Protein AF-A0A4V5N804-F1 (afdb_monomer_lite)

Foldseek 3Di:
DPPPPPPPPVPPPPDPPDDQWDDDPWKIWGWDQDDDPPDPVLVLQLVLQQDCVLCVVPPLHHDPDSVSSVVVVPQQHDDPDDPVDKDHIKIFMWTFDDPPPPDDDDDDDDDDPPPRDTHGWWMKMKIFDDPPRDPDDPVPDDDPVCVVPDTDIDIDMTTDPVND

Structure (mmCIF, N/CA/C/O backbone):
data_AF-A0A4V5N804-F1
#
_entry.id   AF-A0A4V5N804-F1
#
loop_
_atom_site.group_PDB
_atom_site.id
_atom_site.type_symbol
_atom_site.label_atom_id
_atom_site.label_alt_id
_atom_site.label_comp_id
_atom_site.label_asym_id
_atom_site.label_entity_id
_atom_site.label_seq_id
_atom_site.pdbx_PDB_ins_code
_atom_site.Cartn_x
_atom_site.Cartn_y
_atom_site.Cartn_z
_atom_site.occupancy
_atom_site.B_iso_or_equiv
_atom_site.auth_seq_id
_atom_site.auth_comp_id
_atom_site.auth_asym_id
_atom_site.auth_atom_id
_atom_site.pdbx_PDB_model_num
ATOM 1 N N . ASP A 1 1 ? -40.287 16.020 -29.537 1.00 48.34 1 ASP A N 1
ATOM 2 C CA . ASP A 1 1 ? -39.110 16.086 -28.648 1.00 48.34 1 ASP A CA 1
ATOM 3 C C . ASP A 1 1 ? -39.261 15.276 -27.368 1.00 48.34 1 ASP A C 1
ATOM 5 O O . ASP A 1 1 ? -39.448 15.843 -26.300 1.00 48.34 1 ASP A O 1
ATOM 9 N N . SER A 1 2 ? -39.181 13.942 -27.432 1.00 48.06 2 SER A N 1
ATOM 10 C CA . SER A 1 2 ? -39.140 13.125 -26.197 1.00 48.06 2 SER A CA 1
ATOM 11 C C . SER A 1 2 ? -38.326 11.829 -26.305 1.00 48.06 2 SER A C 1
ATOM 13 O O . SER A 1 2 ? -38.354 11.024 -25.387 1.00 48.06 2 SER A O 1
ATOM 15 N N . ALA A 1 3 ? -37.571 11.621 -27.391 1.00 45.81 3 ALA A N 1
ATOM 16 C CA . ALA A 1 3 ? -36.792 10.391 -27.592 1.00 45.81 3 ALA A CA 1
ATOM 17 C C . ALA A 1 3 ? -35.273 10.559 -27.386 1.00 45.81 3 ALA A C 1
ATOM 19 O O . ALA A 1 3 ? -34.543 9.576 -27.437 1.00 45.81 3 ALA A O 1
ATOM 20 N N . ASN A 1 4 ? -34.789 11.780 -27.124 1.00 46.31 4 ASN A N 1
ATOM 21 C CA . ASN A 1 4 ? -33.351 12.060 -26.997 1.00 46.31 4 ASN A CA 1
ATOM 22 C C . ASN A 1 4 ? -32.849 12.164 -25.551 1.00 46.31 4 ASN A C 1
ATOM 24 O O . ASN A 1 4 ? -31.669 12.423 -25.349 1.00 46.31 4 ASN A O 1
ATOM 28 N N . HIS A 1 5 ? -33.708 11.954 -24.550 1.00 43.78 5 HIS A N 1
ATOM 29 C CA . HIS A 1 5 ? -33.317 12.115 -23.146 1.00 43.78 5 HIS A CA 1
ATOM 30 C C . HIS A 1 5 ? -32.970 10.807 -22.422 1.00 43.78 5 HIS A C 1
ATOM 32 O O . HIS A 1 5 ? -32.503 10.862 -21.292 1.00 43.78 5 HIS A O 1
ATOM 38 N N . LEU A 1 6 ? -33.163 9.645 -23.063 1.00 40.34 6 LEU A N 1
ATOM 39 C CA . LEU A 1 6 ? -32.905 8.335 -22.447 1.00 40.34 6 LEU A CA 1
ATOM 40 C C . LEU A 1 6 ? -31.545 7.720 -22.807 1.00 40.34 6 LEU A C 1
ATOM 42 O O . LEU A 1 6 ? -31.218 6.652 -22.309 1.00 40.34 6 LEU A O 1
ATOM 46 N N . LYS A 1 7 ? -30.754 8.358 -23.679 1.00 38.25 7 LYS A N 1
ATOM 47 C CA . LYS A 1 7 ? -29.502 7.772 -24.194 1.00 38.25 7 LYS A CA 1
ATOM 48 C C . LYS A 1 7 ? -28.230 8.306 -23.531 1.00 38.25 7 LYS A C 1
ATOM 50 O O . LYS A 1 7 ? -27.138 7.955 -23.967 1.00 38.25 7 LYS A O 1
ATOM 55 N N . SER A 1 8 ? -28.374 9.144 -22.505 1.00 43.97 8 SER A N 1
ATOM 56 C CA . SER A 1 8 ? -27.246 9.844 -21.876 1.00 43.97 8 SER A CA 1
ATOM 57 C C . SER A 1 8 ? -26.872 9.320 -20.489 1.00 43.97 8 SER A C 1
ATOM 59 O O . SER A 1 8 ? -25.778 9.630 -20.034 1.00 43.97 8 SER A O 1
ATOM 61 N N . ASP A 1 9 ? -27.708 8.488 -19.856 1.00 36.81 9 ASP A N 1
ATOM 62 C CA . ASP A 1 9 ? -27.433 7.969 -18.503 1.00 36.81 9 ASP A CA 1
ATOM 63 C C . ASP A 1 9 ? -26.888 6.528 -18.483 1.00 36.81 9 ASP A C 1
ATOM 65 O O . ASP A 1 9 ? -26.350 6.089 -17.472 1.00 36.81 9 ASP A O 1
ATOM 69 N N . GLU A 1 10 ? -26.932 5.798 -19.604 1.00 38.53 10 GLU A N 1
ATOM 70 C CA . GLU A 1 10 ? -26.372 4.434 -19.700 1.00 38.53 10 GLU A CA 1
ATOM 71 C C . GLU A 1 10 ? -24.933 4.390 -20.254 1.00 38.53 10 GLU A C 1
ATOM 73 O O . GLU A 1 10 ? -24.342 3.318 -20.374 1.00 38.53 10 GLU A O 1
ATOM 78 N N . ALA A 1 11 ? -24.337 5.540 -20.588 1.00 40.53 11 ALA A N 1
ATOM 79 C CA . ALA A 1 11 ? -23.051 5.602 -21.291 1.00 40.53 11 ALA A CA 1
ATOM 80 C C . ALA A 1 11 ? -21.824 5.916 -20.412 1.00 40.53 11 ALA A C 1
ATOM 82 O O . ALA A 1 11 ? -20.738 6.084 -20.959 1.00 40.53 11 ALA A O 1
ATOM 83 N N . GLN A 1 12 ? -21.947 5.949 -19.079 1.00 40.69 12 GLN A N 1
ATOM 84 C CA . GLN A 1 12 ? -20.799 6.220 -18.197 1.00 40.6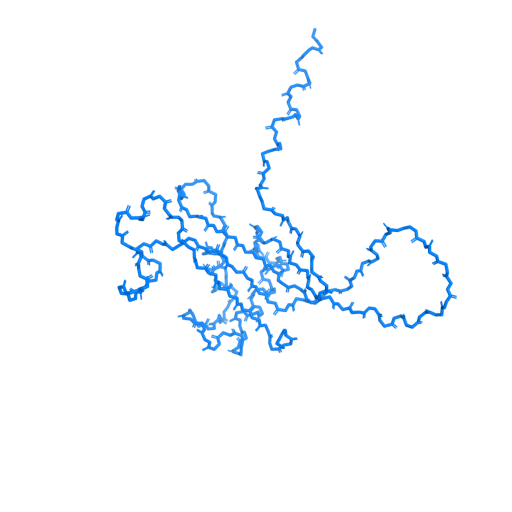9 12 GLN A CA 1
ATOM 85 C C . GLN A 1 12 ? -20.641 5.225 -17.035 1.00 40.69 12 GLN A C 1
ATOM 87 O O . GLN A 1 12 ? -20.006 5.536 -16.034 1.00 40.69 12 GLN A O 1
ATOM 92 N N . GLN A 1 13 ? -21.140 3.996 -17.184 1.00 42.66 13 GLN A N 1
ATOM 93 C CA . GLN A 1 13 ? -20.700 2.865 -16.360 1.00 42.66 13 GLN A CA 1
ATOM 94 C C . GLN A 1 13 ? -19.610 2.095 -17.121 1.00 42.66 13 GLN A C 1
ATOM 96 O O . GLN A 1 13 ? -19.764 0.924 -17.463 1.00 42.66 13 GLN A O 1
ATOM 101 N N . ARG A 1 14 ? -18.498 2.765 -17.451 1.00 41.81 14 ARG A N 1
ATOM 102 C CA . ARG A 1 14 ? -17.287 2.061 -17.886 1.00 41.81 14 ARG A CA 1
ATOM 103 C C . ARG A 1 14 ? -16.715 1.428 -16.622 1.00 41.81 14 ARG A C 1
ATOM 105 O O . ARG A 1 14 ? -16.042 2.087 -15.844 1.00 41.81 14 ARG A O 1
ATOM 112 N N . SER A 1 15 ? -17.138 0.196 -16.367 1.00 46.22 15 SER A N 1
ATOM 113 C CA . SER A 1 15 ? -16.725 -0.637 -15.245 1.00 46.22 15 SER A CA 1
ATOM 114 C C . SER A 1 15 ? -15.203 -0.631 -15.119 1.00 46.22 15 SER A C 1
ATOM 116 O O . SER A 1 15 ? -14.525 -1.208 -15.973 1.00 46.22 15 SER A O 1
ATOM 118 N N . ASP A 1 16 ? -14.673 -0.010 -14.065 1.00 56.78 16 ASP A N 1
ATOM 119 C CA . ASP A 1 16 ? -13.336 -0.356 -13.599 1.00 56.78 16 ASP A CA 1
ATOM 120 C C . ASP A 1 16 ? -13.358 -1.862 -13.277 1.00 56.78 16 ASP A C 1
ATOM 122 O O . ASP A 1 16 ? -14.217 -2.309 -12.514 1.00 56.78 16 ASP A O 1
ATOM 126 N N . PRO A 1 17 ? -12.487 -2.683 -13.887 1.00 67.00 17 PRO A N 1
ATOM 127 C CA . PRO A 1 17 ? -12.576 -4.144 -13.825 1.00 67.00 17 PRO A CA 1
ATOM 128 C C . PRO A 1 17 ? -12.156 -4.741 -12.470 1.00 67.00 17 PRO A C 1
ATOM 130 O O . PRO A 1 17 ? -12.013 -5.956 -12.365 1.00 67.00 17 PRO A O 1
ATOM 133 N N . MET A 1 18 ? -11.923 -3.914 -11.446 1.00 80.75 18 MET A N 1
ATOM 134 C CA . MET A 1 18 ? -11.374 -4.334 -10.158 1.00 80.75 18 MET A CA 1
ATOM 135 C C . MET A 1 18 ? -12.378 -4.128 -9.030 1.00 80.75 18 MET A C 1
ATOM 137 O O . MET A 1 18 ? -12.952 -3.048 -8.884 1.00 80.75 18 MET A O 1
ATOM 141 N N . ASP A 1 19 ? -12.541 -5.159 -8.202 1.00 88.38 19 ASP A N 1
ATOM 142 C CA . ASP A 1 19 ? -13.445 -5.112 -7.059 1.00 88.38 19 ASP A CA 1
ATOM 143 C C . ASP A 1 19 ? -13.007 -4.021 -6.066 1.00 88.38 19 ASP A C 1
ATOM 145 O O . ASP A 1 19 ? -11.912 -4.091 -5.507 1.00 88.38 19 ASP A O 1
ATOM 149 N N . PRO A 1 20 ? -13.849 -3.015 -5.775 1.00 91.19 20 PRO A N 1
ATOM 150 C CA . PRO A 1 20 ? -13.456 -1.914 -4.898 1.00 91.19 20 PRO A CA 1
ATOM 151 C C . PRO A 1 20 ? -13.208 -2.373 -3.457 1.00 91.19 20 PRO A C 1
ATOM 153 O O . PRO A 1 20 ? -12.469 -1.726 -2.710 1.00 91.19 20 PRO A O 1
ATOM 156 N N . ILE A 1 21 ? -13.840 -3.475 -3.045 1.00 93.25 21 ILE A N 1
ATOM 157 C CA . ILE A 1 21 ? -13.691 -4.059 -1.717 1.00 93.25 21 ILE A CA 1
ATOM 158 C C . ILE A 1 21 ? -13.662 -5.580 -1.835 1.00 93.25 21 ILE A C 1
ATOM 160 O O . ILE A 1 21 ? -14.604 -6.183 -2.344 1.00 93.25 21 ILE A O 1
ATOM 164 N N . ILE A 1 22 ? -12.626 -6.202 -1.274 1.00 93.88 22 ILE A N 1
ATOM 165 C CA . ILE A 1 22 ? -12.514 -7.657 -1.154 1.00 93.88 22 ILE A CA 1
ATOM 166 C C . ILE A 1 22 ? -12.535 -8.017 0.328 1.00 93.88 22 ILE A C 1
ATOM 168 O O . ILE A 1 22 ? -11.704 -7.552 1.112 1.00 93.88 22 ILE A O 1
ATOM 172 N N . PHE A 1 23 ? -13.479 -8.868 0.722 1.00 92.94 23 PHE A N 1
ATOM 173 C CA . PHE A 1 23 ? -13.527 -9.419 2.071 1.00 92.94 23 PHE A CA 1
ATOM 174 C C . PHE A 1 23 ? -12.955 -10.829 2.105 1.00 92.94 23 PHE A C 1
ATOM 176 O O . PHE A 1 23 ? -13.267 -11.686 1.285 1.00 92.94 23 PHE A O 1
ATOM 183 N N . THR A 1 24 ? -12.171 -11.076 3.139 1.00 91.00 24 THR A N 1
ATOM 184 C CA . THR A 1 24 ? -11.744 -12.403 3.570 1.00 91.00 24 THR A CA 1
ATOM 185 C C . THR A 1 24 ? -12.223 -12.609 5.012 1.00 91.00 24 THR A C 1
ATOM 187 O O . THR A 1 24 ? -12.683 -11.653 5.645 1.00 91.00 24 THR A O 1
ATOM 190 N N . PRO A 1 25 ? -12.100 -13.816 5.592 1.00 91.75 25 PRO A N 1
ATOM 191 C CA . PRO A 1 25 ? -12.496 -14.034 6.983 1.00 91.75 25 PRO A CA 1
ATOM 192 C C . PRO A 1 25 ? -11.810 -13.093 7.985 1.00 91.75 25 PRO A C 1
ATOM 194 O O . PRO A 1 25 ? -12.409 -12.748 8.998 1.00 91.75 25 PRO A O 1
ATOM 197 N N . ARG A 1 26 ? -10.569 -12.664 7.700 1.00 91.25 26 ARG A N 1
ATOM 198 C CA . ARG A 1 26 ? -9.738 -11.873 8.628 1.00 91.25 26 ARG A CA 1
ATOM 199 C C . ARG A 1 26 ? -9.427 -10.459 8.148 1.00 91.25 26 ARG A C 1
ATOM 201 O O . ARG A 1 26 ? -9.030 -9.630 8.961 1.00 91.25 26 ARG A O 1
ATOM 208 N N . LEU A 1 27 ? -9.564 -10.189 6.853 1.00 93.88 27 LEU A N 1
ATOM 209 C CA . LEU A 1 27 ? -9.111 -8.951 6.222 1.00 93.88 27 LEU A CA 1
ATOM 210 C C . LEU A 1 27 ? -10.197 -8.337 5.343 1.00 93.88 27 LEU A C 1
ATOM 212 O O . LEU A 1 27 ? -10.960 -9.049 4.688 1.00 93.88 27 LEU A O 1
ATOM 216 N N . LYS A 1 28 ? -10.181 -7.013 5.272 1.00 95.00 28 LYS A N 1
ATOM 217 C CA . LYS A 1 28 ? -10.872 -6.193 4.285 1.00 95.00 28 LYS A CA 1
ATOM 218 C C . LYS A 1 28 ? -9.815 -5.475 3.452 1.00 95.00 28 LYS A C 1
ATOM 220 O O . LYS A 1 28 ? -9.009 -4.725 3.997 1.00 95.00 28 LYS A O 1
ATOM 225 N N . LEU A 1 29 ? -9.825 -5.693 2.148 1.00 95.31 29 LEU A N 1
ATOM 226 C CA . LEU A 1 29 ? -8.976 -4.983 1.202 1.00 95.31 29 LEU A CA 1
ATOM 227 C C . LEU A 1 29 ? -9.829 -3.905 0.539 1.00 95.31 29 LEU A C 1
ATOM 229 O O . LEU A 1 29 ? -10.893 -4.214 0.009 1.00 95.31 29 LEU A O 1
ATOM 233 N N . THR A 1 30 ? -9.373 -2.658 0.586 1.00 94.62 30 THR A N 1
ATOM 234 C CA . THR A 1 30 ? -10.034 -1.513 -0.050 1.00 94.62 30 THR A CA 1
ATOM 235 C C . THR A 1 30 ? -9.157 -1.023 -1.190 1.00 94.62 30 THR A C 1
ATOM 237 O O . THR A 1 30 ? -7.985 -0.719 -0.963 1.00 94.62 30 THR A O 1
ATOM 240 N N . LEU A 1 31 ? -9.700 -0.964 -2.403 1.00 93.06 31 LEU A N 1
ATOM 241 C CA . LEU A 1 31 ? -8.983 -0.456 -3.568 1.00 93.06 31 LEU A CA 1
ATOM 242 C C . LEU A 1 31 ? -8.634 1.022 -3.353 1.00 93.06 31 LEU A C 1
ATOM 244 O O . LEU A 1 31 ? -9.513 1.846 -3.100 1.00 93.06 31 LEU A O 1
ATOM 248 N N . VAL A 1 32 ? -7.352 1.360 -3.462 1.00 91.38 32 VAL A N 1
ATOM 249 C CA . VAL A 1 32 ? -6.857 2.733 -3.368 1.00 91.38 32 VAL A CA 1
ATOM 250 C C . VAL A 1 32 ? -6.780 3.294 -4.781 1.00 91.38 32 VAL A C 1
ATOM 252 O O . VAL A 1 32 ? -5.900 2.924 -5.552 1.00 91.38 32 VAL A O 1
ATOM 255 N N . THR A 1 33 ? -7.702 4.188 -5.131 1.00 86.56 33 THR A N 1
ATOM 256 C CA . THR A 1 33 ? -7.691 4.876 -6.436 1.00 86.56 33 THR A CA 1
ATOM 257 C C . THR A 1 33 ? -7.080 6.272 -6.349 1.00 86.56 33 THR A C 1
ATOM 259 O O . THR A 1 33 ? -6.586 6.799 -7.343 1.00 86.56 33 THR A O 1
ATOM 262 N N . LYS A 1 34 ? -7.092 6.875 -5.154 1.00 84.62 34 LYS A N 1
ATOM 263 C CA . LYS A 1 34 ? -6.590 8.221 -4.870 1.00 84.62 34 LYS A CA 1
ATOM 264 C C . LYS A 1 34 ? -5.954 8.255 -3.484 1.00 84.62 34 LYS A C 1
ATOM 266 O O . LYS A 1 34 ? -6.377 7.530 -2.592 1.00 84.62 34 LYS A O 1
ATOM 271 N N . ALA A 1 35 ? -4.959 9.117 -3.317 1.00 81.06 35 ALA A N 1
ATOM 272 C CA . ALA A 1 35 ? -4.327 9.408 -2.033 1.00 81.06 35 ALA A CA 1
ATOM 273 C C . ALA A 1 35 ? -3.952 10.892 -2.004 1.00 81.06 35 ALA A C 1
ATOM 275 O O . ALA A 1 35 ? -2.794 11.279 -2.153 1.00 81.06 35 ALA A O 1
ATOM 276 N N . GLU A 1 36 ? -4.983 11.731 -1.930 1.00 87.38 36 GLU A N 1
ATOM 277 C CA . GLU A 1 36 ? -4.840 13.185 -1.895 1.00 87.38 36 GLU A CA 1
ATOM 278 C C . GLU A 1 36 ? -4.363 13.645 -0.512 1.00 87.38 36 GLU A C 1
ATOM 280 O O . GLU A 1 36 ? -4.537 12.957 0.498 1.00 87.38 36 GLU A O 1
ATOM 285 N N . ARG A 1 37 ? -3.747 14.825 -0.437 1.00 84.50 37 ARG A N 1
ATOM 286 C CA . ARG A 1 37 ? -3.270 15.362 0.839 1.00 84.50 37 ARG A CA 1
ATOM 287 C C . ARG A 1 37 ? -4.440 15.591 1.801 1.00 84.50 37 ARG A C 1
ATOM 289 O O . ARG A 1 37 ? -5.404 16.262 1.448 1.00 84.50 37 ARG A O 1
ATOM 296 N N . GLY A 1 38 ? -4.330 15.044 3.013 1.00 83.75 38 GLY A N 1
ATOM 297 C CA . GLY A 1 38 ? -5.403 15.055 4.016 1.00 83.75 38 GLY A CA 1
ATOM 298 C C . GLY A 1 38 ? -6.448 13.945 3.843 1.00 83.75 38 GLY A C 1
ATOM 299 O O . GLY A 1 38 ? -7.448 13.947 4.556 1.00 83.75 38 GLY A O 1
ATOM 300 N N . SER A 1 39 ? -6.244 13.013 2.904 1.00 88.69 39 SER A N 1
ATOM 301 C CA . SER A 1 39 ? -7.045 11.788 2.824 1.00 88.69 39 SER A CA 1
ATOM 302 C C . SER A 1 39 ? -6.568 10.741 3.841 1.00 88.69 39 SER A C 1
ATOM 304 O O . SER A 1 39 ? -5.359 10.647 4.088 1.00 88.69 39 SER A O 1
ATOM 306 N N . PRO A 1 40 ? -7.477 9.906 4.379 1.00 89.25 40 PRO A N 1
ATOM 307 C CA . PRO A 1 40 ? -7.101 8.773 5.222 1.00 89.25 40 PRO A CA 1
ATOM 308 C C . PRO A 1 40 ? -6.123 7.819 4.528 1.00 89.25 40 PRO A C 1
ATOM 310 O O . PRO A 1 40 ? -5.196 7.320 5.157 1.00 89.25 40 PRO A O 1
ATOM 313 N N . GLU A 1 41 ? -6.278 7.600 3.220 1.00 91.19 41 GLU A N 1
ATOM 314 C CA . GLU A 1 41 ? -5.425 6.704 2.441 1.00 91.19 41 GLU A CA 1
ATOM 315 C C . GLU A 1 41 ? -3.967 7.168 2.440 1.00 91.19 41 GLU A C 1
ATOM 317 O O . GLU A 1 41 ? -3.061 6.355 2.635 1.00 91.19 41 GLU A O 1
ATOM 322 N N . LEU A 1 42 ? -3.721 8.469 2.257 1.00 91.69 42 LEU A N 1
ATOM 323 C CA . LEU A 1 42 ? -2.359 8.999 2.295 1.00 91.69 42 LEU A CA 1
ATOM 324 C C . LEU A 1 42 ? -1.765 8.923 3.706 1.00 91.69 42 LEU A C 1
ATOM 326 O O . LEU A 1 42 ? -0.586 8.605 3.844 1.00 91.69 42 LEU A O 1
ATOM 330 N N . GLU A 1 43 ? -2.563 9.185 4.742 1.00 93.44 43 GLU A N 1
ATOM 331 C CA . GLU A 1 43 ? -2.121 9.104 6.139 1.00 93.44 43 GLU A CA 1
ATOM 332 C C . GLU A 1 43 ? -1.737 7.675 6.533 1.00 93.44 43 GLU A C 1
ATOM 334 O O . GLU A 1 43 ? -0.631 7.458 7.029 1.00 93.44 43 GLU A O 1
ATOM 339 N N . TRP A 1 44 ? -2.586 6.689 6.231 1.00 94.31 44 TRP A N 1
ATOM 340 C CA . TRP A 1 44 ? -2.305 5.270 6.470 1.00 94.31 44 TRP A CA 1
ATOM 341 C C . TRP A 1 44 ? -1.034 4.808 5.758 1.00 94.31 44 TRP A C 1
ATOM 343 O O . TRP A 1 44 ? -0.186 4.121 6.332 1.00 94.31 44 TRP A O 1
ATOM 353 N N . ILE A 1 45 ? -0.871 5.195 4.492 1.00 93.19 45 ILE A N 1
ATOM 354 C CA . ILE A 1 45 ? 0.293 4.784 3.706 1.00 93.19 45 ILE A CA 1
ATOM 355 C C . ILE A 1 45 ? 1.552 5.517 4.178 1.00 93.19 45 ILE A C 1
ATOM 357 O O . ILE A 1 45 ? 2.633 4.924 4.178 1.00 93.19 45 ILE A O 1
ATOM 361 N N . HIS A 1 46 ? 1.436 6.768 4.627 1.00 95.12 46 HIS A N 1
ATOM 362 C CA . HIS A 1 46 ? 2.547 7.486 5.240 1.00 95.12 46 HIS A CA 1
ATOM 363 C C . HIS A 1 46 ? 2.973 6.834 6.557 1.00 95.12 46 HIS A C 1
ATOM 365 O O . HIS A 1 46 ? 4.169 6.624 6.758 1.00 95.12 46 HIS A O 1
ATOM 371 N N . GLU A 1 47 ? 2.026 6.453 7.417 1.00 95.06 47 GLU A N 1
ATOM 372 C CA . GLU A 1 47 ? 2.299 5.702 8.646 1.00 95.06 47 GLU A CA 1
ATOM 373 C C . GLU A 1 47 ? 3.049 4.400 8.333 1.00 95.06 47 GLU A C 1
ATOM 375 O O . GLU A 1 47 ? 4.110 4.132 8.904 1.00 95.06 47 GLU A O 1
ATOM 380 N N . LEU A 1 48 ? 2.553 3.630 7.360 1.00 94.75 48 LEU A N 1
ATOM 381 C CA . LEU A 1 48 ? 3.170 2.384 6.916 1.00 94.75 48 LEU A CA 1
ATOM 382 C C . LEU A 1 48 ? 4.596 2.596 6.402 1.00 94.75 48 LEU A C 1
ATOM 384 O O . LEU A 1 48 ? 5.521 1.904 6.823 1.00 94.75 48 LEU A O 1
ATOM 388 N N . ARG A 1 49 ? 4.794 3.562 5.501 1.00 93.50 49 ARG A N 1
ATOM 389 C CA . ARG A 1 49 ? 6.100 3.829 4.883 1.00 93.50 49 ARG A CA 1
ATOM 390 C C . ARG A 1 49 ? 7.092 4.503 5.824 1.00 93.50 49 ARG A C 1
ATOM 392 O O . ARG A 1 49 ? 8.295 4.402 5.598 1.00 93.50 49 ARG A O 1
ATOM 399 N N . SER A 1 50 ? 6.614 5.177 6.861 1.00 94.94 50 SER A N 1
ATOM 400 C CA . SER A 1 50 ? 7.458 5.775 7.898 1.00 94.94 50 SER A CA 1
ATOM 401 C C . SER A 1 50 ? 7.796 4.783 9.007 1.00 94.94 50 SER A C 1
ATOM 403 O O . SER A 1 50 ? 8.581 5.105 9.894 1.00 94.94 50 SER A O 1
ATOM 405 N N . ASN A 1 51 ? 7.244 3.569 8.985 1.00 95.50 51 ASN A N 1
ATOM 406 C CA . ASN A 1 51 ? 7.566 2.542 9.963 1.00 95.50 51 ASN A CA 1
ATOM 407 C C . AS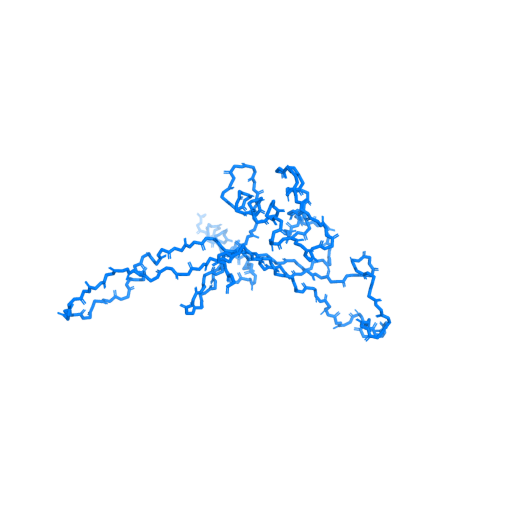N A 1 51 ? 8.811 1.750 9.530 1.00 95.50 51 ASN A C 1
ATOM 409 O O . ASN A 1 51 ? 8.799 1.040 8.523 1.00 95.50 51 ASN A O 1
ATOM 413 N N . GLU A 1 52 ? 9.880 1.826 10.324 1.00 93.12 52 GLU A N 1
ATOM 414 C CA . GLU A 1 52 ? 11.141 1.112 10.072 1.00 93.12 52 GLU A CA 1
ATOM 415 C C . GLU A 1 52 ? 10.930 -0.404 9.933 1.00 93.12 52 GLU A C 1
ATOM 417 O O . GLU A 1 52 ? 11.429 -1.031 9.003 1.00 93.12 52 GLU A O 1
ATOM 422 N N . LYS A 1 53 ? 10.113 -1.003 10.807 1.00 92.75 53 LYS A N 1
ATOM 423 C CA . LYS A 1 53 ? 9.829 -2.445 10.780 1.00 92.75 53 LYS A CA 1
ATOM 424 C C . LYS A 1 53 ? 8.916 -2.859 9.627 1.00 92.75 53 LYS A C 1
ATOM 426 O O . LYS A 1 53 ? 8.918 -4.027 9.266 1.00 92.75 53 LYS A O 1
ATOM 431 N N . ALA A 1 54 ? 8.128 -1.953 9.058 1.00 91.94 54 ALA A N 1
ATOM 432 C CA . ALA A 1 54 ? 7.350 -2.260 7.858 1.00 91.94 54 ALA A CA 1
ATOM 433 C C . ALA A 1 54 ? 8.200 -2.144 6.583 1.00 91.94 54 ALA A C 1
ATOM 435 O O . ALA A 1 54 ? 7.917 -2.815 5.592 1.00 91.94 54 ALA A O 1
ATOM 436 N N . THR A 1 55 ? 9.249 -1.314 6.615 1.00 92.62 55 THR A N 1
ATOM 437 C CA . THR A 1 55 ? 10.065 -0.950 5.447 1.00 92.62 55 THR A CA 1
ATOM 438 C C . THR A 1 55 ? 11.488 -1.510 5.460 1.00 92.62 55 THR A C 1
ATOM 440 O O . THR A 1 55 ? 12.233 -1.245 4.522 1.00 92.62 55 THR A O 1
ATOM 443 N N . TRP A 1 56 ? 11.874 -2.323 6.452 1.00 88.81 56 TRP A N 1
ATOM 444 C CA . TRP A 1 56 ? 13.253 -2.825 6.595 1.00 88.81 56 TRP A CA 1
ATOM 445 C C . TRP A 1 56 ? 13.776 -3.613 5.383 1.00 88.81 56 TRP A C 1
ATOM 447 O O . TRP A 1 56 ? 14.979 -3.640 5.144 1.00 88.81 56 TRP A O 1
ATOM 457 N N . TRP A 1 57 ? 12.883 -4.251 4.623 1.00 82.81 57 TRP A N 1
ATOM 458 C CA . TRP A 1 57 ? 13.197 -5.007 3.405 1.00 82.81 57 TRP A CA 1
ATOM 459 C C . TRP A 1 57 ? 12.936 -4.205 2.117 1.00 82.81 57 TRP A C 1
ATOM 461 O O . TRP A 1 57 ? 13.245 -4.679 1.026 1.00 82.81 57 TRP A O 1
ATOM 471 N N . SER A 1 58 ? 12.351 -3.007 2.220 1.00 84.75 58 SER A N 1
ATOM 472 C CA . SER A 1 58 ? 11.978 -2.187 1.066 1.00 84.75 58 SER A CA 1
ATOM 473 C C . SER A 1 58 ? 13.220 -1.638 0.372 1.00 84.75 58 SER A C 1
ATOM 475 O O . SER A 1 58 ? 14.003 -0.898 0.968 1.00 84.75 58 SER A O 1
ATOM 477 N N . ILE A 1 59 ? 13.341 -1.897 -0.931 1.00 81.62 59 ILE A N 1
ATOM 478 C CA . ILE A 1 59 ? 14.405 -1.329 -1.774 1.00 81.62 59 ILE A CA 1
ATOM 479 C C . ILE A 1 59 ? 14.323 0.203 -1.891 1.00 81.62 59 ILE A C 1
ATOM 481 O O . ILE A 1 59 ? 15.304 0.853 -2.241 1.00 81.62 59 ILE A O 1
ATOM 485 N N . TYR A 1 60 ? 13.165 0.790 -1.570 1.00 80.12 60 TYR A N 1
ATOM 486 C CA . TYR A 1 60 ? 12.934 2.237 -1.593 1.00 80.12 60 TYR A CA 1
ATOM 487 C C . TYR A 1 60 ? 13.153 2.908 -0.229 1.00 80.12 60 TYR A C 1
ATOM 489 O O . TYR A 1 60 ? 13.078 4.134 -0.137 1.00 80.12 60 TYR A O 1
ATOM 497 N N . GLY A 1 61 ? 13.414 2.122 0.820 1.00 85.44 61 GLY A N 1
ATOM 498 C CA . GLY A 1 61 ? 13.628 2.602 2.181 1.00 85.44 61 GLY A CA 1
ATOM 499 C C . GLY A 1 61 ? 12.391 3.204 2.859 1.00 85.44 61 GLY A C 1
ATOM 500 O O . GLY A 1 61 ? 11.267 3.157 2.350 1.00 85.44 61 GLY A O 1
ATOM 501 N N . GLN A 1 62 ? 12.633 3.763 4.046 1.00 92.81 62 GLN A N 1
ATOM 502 C CA . GLN A 1 62 ? 11.647 4.443 4.887 1.00 92.81 62 GLN A CA 1
ATOM 503 C C . GLN A 1 62 ? 11.350 5.853 4.350 1.00 92.81 62 GLN A C 1
ATOM 505 O O . GLN A 1 62 ? 12.270 6.610 4.029 1.00 92.81 62 GLN A O 1
ATOM 510 N N . ALA A 1 63 ? 10.072 6.230 4.295 1.00 92.56 63 ALA A N 1
ATOM 511 C CA . ALA A 1 63 ? 9.667 7.606 4.015 1.00 92.56 63 ALA A CA 1
ATOM 512 C C . ALA A 1 63 ? 9.978 8.510 5.216 1.00 92.56 63 ALA A C 1
ATOM 514 O O . ALA A 1 63 ? 9.707 8.142 6.358 1.00 92.56 63 ALA A O 1
ATOM 515 N N . LYS A 1 64 ? 10.532 9.700 4.966 1.00 92.81 64 LYS A N 1
ATOM 516 C CA . LYS A 1 64 ? 10.833 10.685 6.020 1.00 92.81 64 LYS A CA 1
ATOM 517 C C . LYS A 1 64 ? 9.797 11.799 6.086 1.00 92.81 64 LYS A C 1
ATOM 519 O O . LYS A 1 64 ? 9.726 12.504 7.089 1.00 92.81 64 LYS A O 1
ATOM 524 N N . SER A 1 65 ? 9.017 11.963 5.023 1.00 93.19 65 SER A N 1
ATOM 525 C CA . SER A 1 65 ? 7.970 12.971 4.921 1.00 93.19 65 SER A CA 1
ATOM 526 C C . SER A 1 65 ? 6.738 12.457 4.174 1.00 93.19 65 SER A C 1
ATOM 528 O O . SER A 1 65 ? 6.749 11.399 3.528 1.00 93.19 65 SER A O 1
ATOM 530 N N . ILE A 1 66 ? 5.654 13.230 4.255 1.00 91.31 66 ILE A N 1
ATOM 531 C CA . ILE A 1 66 ? 4.451 12.993 3.453 1.00 91.31 66 ILE A CA 1
ATOM 532 C C . ILE A 1 66 ? 4.784 13.142 1.963 1.00 91.31 66 ILE A C 1
ATOM 534 O O . ILE A 1 66 ? 4.316 12.344 1.159 1.00 91.31 66 ILE A O 1
ATOM 538 N N . GLU A 1 67 ? 5.659 14.075 1.585 1.00 91.56 67 GLU A N 1
ATOM 539 C CA . GLU A 1 67 ? 6.084 14.280 0.194 1.00 91.56 67 GLU A CA 1
ATOM 540 C C . GLU A 1 67 ? 6.790 13.044 -0.392 1.00 91.56 67 GLU A C 1
ATOM 542 O O . GLU A 1 67 ? 6.546 12.677 -1.545 1.00 91.56 67 GLU A O 1
ATOM 547 N N . ASP A 1 68 ? 7.623 12.356 0.399 1.00 89.88 68 ASP A N 1
ATOM 548 C CA . ASP A 1 68 ? 8.242 11.085 -0.010 1.00 89.88 6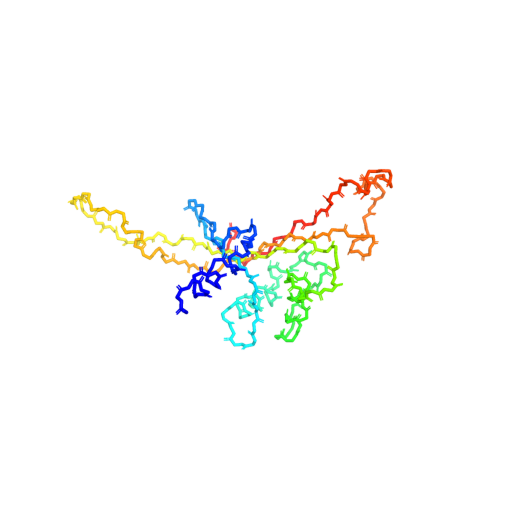8 ASP A CA 1
ATOM 549 C C . ASP A 1 68 ? 7.177 10.012 -0.286 1.00 89.88 68 ASP A C 1
ATOM 551 O O . ASP A 1 68 ? 7.306 9.194 -1.201 1.00 89.88 68 ASP A O 1
ATOM 555 N N . THR A 1 69 ? 6.106 10.028 0.508 1.00 91.12 69 THR A N 1
ATOM 556 C CA . THR A 1 69 ? 4.973 9.101 0.394 1.00 91.12 69 THR A CA 1
ATOM 557 C C . THR A 1 69 ? 4.143 9.419 -0.846 1.00 91.12 69 THR A C 1
ATOM 559 O O . THR A 1 69 ? 3.866 8.521 -1.635 1.00 91.12 69 THR A O 1
ATOM 562 N N . GLU A 1 70 ? 3.824 10.690 -1.092 1.00 89.62 70 GLU A N 1
ATOM 563 C CA . GLU A 1 70 ? 3.132 11.150 -2.303 1.00 89.62 70 GLU A CA 1
ATOM 564 C C . GLU A 1 70 ? 3.912 10.773 -3.568 1.00 89.62 70 GLU A C 1
ATOM 566 O O . GLU A 1 70 ? 3.331 10.297 -4.546 1.00 89.62 70 GLU A O 1
ATOM 571 N N . LYS A 1 71 ? 5.243 10.932 -3.553 1.00 87.75 71 LYS A N 1
ATOM 572 C CA . LYS A 1 71 ? 6.103 10.520 -4.669 1.00 87.75 71 LYS A CA 1
ATOM 573 C C . LYS A 1 71 ? 5.998 9.020 -4.933 1.00 87.75 71 LYS A C 1
ATOM 575 O O . LYS A 1 71 ? 5.927 8.622 -6.091 1.00 87.75 71 LYS A O 1
ATOM 580 N N . ALA A 1 72 ? 5.973 8.204 -3.886 1.00 85.44 72 ALA A N 1
ATOM 581 C CA . ALA A 1 72 ? 5.810 6.767 -4.033 1.00 85.44 72 ALA A CA 1
ATOM 582 C C . ALA A 1 72 ? 4.407 6.357 -4.491 1.00 85.44 72 ALA A C 1
ATOM 584 O O . ALA A 1 72 ? 4.281 5.458 -5.316 1.00 85.44 72 ALA A O 1
ATOM 585 N N . MET A 1 73 ? 3.364 7.043 -4.018 1.00 85.56 73 MET A N 1
ATOM 586 C CA . MET A 1 73 ? 1.982 6.778 -4.423 1.00 85.56 73 MET A CA 1
ATOM 587 C C . MET A 1 73 ? 1.771 6.945 -5.924 1.00 85.56 73 MET A C 1
ATOM 589 O O . MET A 1 73 ? 1.001 6.189 -6.507 1.00 85.56 73 MET A O 1
ATOM 593 N N . LYS A 1 74 ? 2.507 7.847 -6.583 1.00 83.19 74 LYS A N 1
ATOM 594 C CA . LYS A 1 74 ? 2.497 7.954 -8.053 1.00 83.19 74 LYS A CA 1
ATOM 595 C C . LYS A 1 74 ? 2.943 6.668 -8.756 1.00 83.19 74 LYS A C 1
ATOM 597 O O . LYS A 1 74 ? 2.533 6.431 -9.883 1.00 83.19 74 LYS A O 1
ATOM 602 N N . GLY A 1 75 ? 3.776 5.852 -8.109 1.00 80.12 75 GLY A N 1
ATOM 603 C CA . GLY A 1 75 ? 4.188 4.545 -8.622 1.00 80.12 75 GLY A CA 1
ATOM 604 C C . GLY A 1 75 ? 3.157 3.438 -8.390 1.00 80.12 75 GLY A C 1
ATOM 605 O O . GLY A 1 75 ? 3.159 2.455 -9.122 1.00 80.12 75 GLY A O 1
ATOM 606 N N . TYR A 1 76 ? 2.267 3.593 -7.405 1.00 80.69 76 TYR A N 1
ATOM 607 C CA . TYR A 1 76 ? 1.252 2.589 -7.059 1.00 80.69 76 TYR A CA 1
ATOM 608 C C . TYR A 1 76 ? -0.105 2.858 -7.705 1.00 80.69 76 TYR A C 1
ATOM 610 O O . TYR A 1 76 ? -0.835 1.923 -8.024 1.00 80.69 76 TYR A O 1
ATOM 618 N N . LEU A 1 77 ? -0.452 4.133 -7.877 1.00 82.69 77 LEU A N 1
ATOM 619 C CA . LEU A 1 77 ? -1.717 4.551 -8.457 1.00 82.69 77 LEU A CA 1
ATOM 620 C C . LEU A 1 77 ? -1.619 4.631 -9.977 1.00 82.69 77 LEU A C 1
ATOM 622 O O . LEU A 1 77 ? -0.560 4.905 -10.550 1.00 82.69 77 LEU A O 1
ATOM 626 N N . LEU A 1 78 ? -2.760 4.415 -10.622 1.00 70.94 78 LEU A N 1
ATOM 627 C CA . LEU A 1 78 ? -2.929 4.721 -12.033 1.00 70.94 78 LEU A CA 1
ATOM 628 C C . LEU A 1 78 ? -2.833 6.240 -12.215 1.00 70.94 78 LEU A C 1
ATOM 630 O O . LEU A 1 78 ? -3.561 7.003 -11.579 1.00 70.94 78 LEU A O 1
ATOM 634 N N . THR A 1 79 ? -1.934 6.683 -13.087 1.00 60.44 79 THR A N 1
ATOM 635 C CA . THR A 1 79 ? -1.892 8.075 -13.545 1.00 60.44 79 THR A CA 1
ATOM 636 C C . THR A 1 79 ? -2.804 8.193 -14.766 1.00 60.44 79 THR A C 1
ATOM 638 O O . THR A 1 79 ? -2.745 7.338 -15.646 1.00 60.44 79 THR A O 1
ATOM 641 N N . ASN A 1 80 ? -3.669 9.213 -14.820 1.00 53.38 80 ASN A N 1
ATOM 642 C CA . ASN A 1 80 ? -4.635 9.368 -15.915 1.00 53.38 80 ASN A CA 1
ATOM 643 C C . ASN A 1 80 ? -3.973 9.355 -17.308 1.00 53.38 80 ASN A C 1
ATOM 645 O O . ASN A 1 80 ? -2.946 9.997 -17.516 1.00 53.38 80 ASN A O 1
ATOM 649 N N . GLU A 1 81 ? -4.639 8.628 -18.212 1.00 49.69 81 GLU A N 1
ATOM 650 C CA . GLU A 1 81 ? -4.571 8.593 -19.682 1.00 49.69 81 GLU A CA 1
ATOM 651 C C . GLU A 1 81 ? -3.291 9.157 -20.329 1.00 49.69 81 GLU A C 1
ATOM 653 O O . GLU A 1 81 ? -3.201 10.333 -20.680 1.00 49.69 81 GLU A O 1
ATOM 658 N N . GLY A 1 82 ? -2.304 8.277 -20.536 1.00 47.78 82 GLY A N 1
ATOM 659 C CA . GLY A 1 82 ? -1.112 8.570 -21.341 1.00 47.78 82 GLY A CA 1
ATOM 660 C C . GLY A 1 82 ? 0.025 7.551 -21.201 1.00 47.78 82 GLY A C 1
ATOM 661 O O . GLY A 1 82 ? 0.802 7.375 -22.135 1.00 47.78 82 GLY A O 1
ATOM 662 N N . GLU A 1 83 ? 0.109 6.835 -20.074 1.00 53.62 83 GLU A N 1
ATOM 663 C CA . GLU A 1 83 ? 1.026 5.695 -19.905 1.00 53.62 83 GLU A CA 1
ATOM 664 C C . GLU A 1 83 ? 0.338 4.415 -20.391 1.00 53.62 83 GLU A C 1
ATOM 666 O O . GLU A 1 83 ? -0.279 3.680 -19.627 1.00 53.62 83 GLU A O 1
ATOM 671 N N . GLU A 1 84 ? 0.402 4.174 -21.698 1.00 49.75 84 GLU A N 1
ATOM 672 C CA . GLU A 1 84 ? -0.427 3.196 -22.417 1.00 49.75 84 GLU A CA 1
ATOM 673 C C . GLU A 1 84 ? -0.219 1.714 -22.020 1.00 49.75 84 GLU A C 1
ATOM 675 O O . GLU A 1 84 ? -0.865 0.855 -22.600 1.00 49.75 84 GLU A O 1
ATOM 680 N N . ASN A 1 85 ? 0.639 1.366 -21.048 1.00 51.69 85 ASN A N 1
ATOM 681 C CA . ASN A 1 85 ? 1.014 -0.038 -20.798 1.00 51.69 85 ASN A CA 1
ATOM 682 C C . ASN A 1 85 ? 1.339 -0.428 -19.341 1.00 51.69 85 ASN A C 1
ATOM 684 O O . ASN A 1 85 ? 1.936 -1.480 -19.122 1.00 51.69 85 ASN A O 1
ATOM 688 N N . THR A 1 86 ? 0.972 0.359 -18.325 1.00 69.31 86 THR A N 1
ATOM 689 C CA . THR A 1 86 ? 1.290 0.003 -16.928 1.00 69.31 86 THR A CA 1
ATOM 690 C C . THR A 1 86 ? 0.036 -0.387 -16.145 1.00 69.31 86 THR A C 1
ATOM 692 O O . THR A 1 86 ? -0.680 0.442 -15.592 1.00 69.31 86 THR A O 1
ATOM 695 N N . TYR A 1 87 ? -0.233 -1.694 -16.060 1.00 80.75 87 TYR A N 1
ATOM 696 C CA . TYR A 1 87 ? -1.212 -2.233 -15.114 1.00 80.75 87 TYR A CA 1
ATOM 697 C C . TYR A 1 87 ? -0.709 -1.979 -13.687 1.00 80.75 87 TYR A C 1
ATOM 699 O O . TYR A 1 87 ? 0.383 -2.433 -13.333 1.00 80.75 87 TYR A O 1
ATOM 707 N N . ARG A 1 88 ? -1.479 -1.230 -12.890 1.00 87.12 88 ARG A N 1
ATOM 708 C CA . ARG A 1 88 ? -1.176 -0.898 -11.491 1.00 87.12 88 ARG A CA 1
ATOM 709 C C . ARG A 1 88 ? -2.435 -1.008 -10.642 1.00 87.12 88 ARG A C 1
ATOM 711 O O . ARG A 1 88 ? -3.476 -0.465 -11.004 1.00 87.12 88 ARG A O 1
ATOM 718 N N . VAL A 1 89 ? -2.333 -1.694 -9.512 1.00 90.06 89 VAL A N 1
ATOM 719 C CA . VAL A 1 89 ? -3.418 -1.872 -8.545 1.00 90.06 89 VAL A CA 1
ATOM 720 C C . VAL A 1 89 ? -2.847 -1.765 -7.138 1.00 90.06 89 VAL A C 1
ATOM 722 O O . VAL A 1 89 ? -1.809 -2.354 -6.846 1.00 90.06 89 VAL A O 1
ATOM 725 N N . ALA A 1 90 ? -3.543 -1.057 -6.252 1.00 93.06 90 ALA A N 1
ATOM 726 C CA . ALA A 1 90 ? -3.164 -0.920 -4.851 1.00 93.06 90 ALA A CA 1
ATOM 727 C C . ALA A 1 90 ? -4.370 -1.176 -3.941 1.00 93.06 90 ALA A C 1
ATOM 729 O O . ALA A 1 90 ? -5.425 -0.575 -4.124 1.00 93.06 90 ALA A O 1
ATOM 730 N N . TYR A 1 91 ? -4.212 -2.039 -2.939 1.00 95.00 91 TYR A N 1
ATOM 731 C CA . TYR A 1 91 ? -5.221 -2.324 -1.923 1.00 95.00 91 TYR A CA 1
ATOM 732 C C . TYR A 1 91 ? -4.705 -1.983 -0.529 1.00 95.00 91 TYR A C 1
ATOM 734 O O . TYR A 1 91 ? -3.721 -2.560 -0.064 1.00 95.00 91 TYR A O 1
ATOM 742 N N . ALA A 1 92 ? -5.421 -1.105 0.170 1.00 95.81 92 ALA A N 1
ATOM 743 C CA . ALA A 1 92 ? -5.245 -0.879 1.596 1.00 95.81 92 ALA A CA 1
ATOM 744 C C . ALA A 1 92 ? -5.843 -2.060 2.368 1.00 95.81 92 ALA A C 1
ATOM 746 O O . ALA A 1 92 ? -7.035 -2.366 2.258 1.00 95.81 92 ALA A O 1
ATOM 747 N N . VAL A 1 93 ? -5.013 -2.730 3.157 1.00 96.50 93 VAL A N 1
ATOM 748 C CA . VAL A 1 93 ? -5.383 -3.911 3.929 1.00 96.50 93 VAL A CA 1
ATOM 749 C C . VAL A 1 93 ? -5.778 -3.494 5.332 1.00 96.50 93 VAL A C 1
ATOM 751 O O . VAL A 1 93 ? -5.003 -2.869 6.055 1.00 96.50 93 VAL A O 1
ATOM 754 N N . HIS A 1 94 ? -6.974 -3.904 5.733 1.00 95.56 94 HIS A N 1
ATOM 755 C CA . HIS A 1 94 ? -7.480 -3.707 7.076 1.00 95.56 94 HIS A CA 1
ATOM 756 C C . HIS A 1 94 ? -7.764 -5.053 7.736 1.00 95.56 94 HIS A C 1
ATOM 758 O O . HIS A 1 94 ? -8.379 -5.933 7.134 1.00 95.56 94 HIS A O 1
ATOM 764 N N . LYS A 1 95 ? -7.356 -5.213 8.990 1.00 94.25 95 LYS A N 1
ATOM 765 C CA . LYS A 1 95 ? -7.711 -6.355 9.828 1.00 94.25 95 LYS A CA 1
ATOM 766 C C . LYS A 1 95 ? -9.131 -6.178 10.345 1.00 94.25 95 LYS A C 1
ATOM 768 O O . LYS A 1 95 ? -9.486 -5.112 10.838 1.00 94.25 95 LYS A O 1
ATOM 773 N N . VAL A 1 96 ? -9.939 -7.224 10.234 1.00 92.50 96 VAL A N 1
ATOM 774 C CA . VAL A 1 96 ? -11.282 -7.270 10.814 1.00 92.50 96 VAL A CA 1
ATOM 775 C C . VAL A 1 96 ? -11.149 -7.499 12.316 1.00 92.50 96 VAL A C 1
ATOM 777 O O . VAL A 1 96 ? -10.552 -8.484 12.746 1.00 92.50 96 VAL A O 1
ATOM 780 N N . LEU A 1 97 ? -11.697 -6.586 13.110 1.00 89.19 97 LEU A N 1
ATOM 781 C CA . LEU A 1 97 ? -11.775 -6.713 14.557 1.00 89.19 97 LEU A CA 1
ATOM 782 C C . LEU A 1 97 ? -13.055 -7.477 14.900 1.00 89.19 97 LEU A C 1
ATOM 784 O O . LEU A 1 97 ? -14.155 -7.069 14.516 1.00 89.19 97 LEU A O 1
ATOM 788 N N . GLU A 1 98 ? -12.917 -8.599 15.604 1.00 79.62 98 GLU A N 1
ATOM 789 C CA . GLU A 1 98 ? -14.071 -9.311 16.146 1.00 79.62 98 GLU A CA 1
ATOM 790 C C . GLU A 1 98 ? -14.758 -8.410 17.173 1.00 79.62 98 GLU A C 1
ATOM 792 O O . GLU A 1 98 ? -14.116 -7.864 18.077 1.00 79.62 98 GLU A O 1
ATOM 797 N N . SER A 1 99 ? -16.069 -8.210 17.020 1.00 61.34 99 SER A N 1
ATOM 798 C CA . SER A 1 99 ? -16.833 -7.497 18.030 1.00 61.34 99 SER A CA 1
ATOM 799 C C . SER A 1 99 ? -16.774 -8.318 19.310 1.00 61.34 99 SER A C 1
ATOM 801 O O . SER A 1 99 ? -17.216 -9.465 19.342 1.00 61.34 99 SER A O 1
ATOM 803 N N . MET A 1 100 ? -16.260 -7.731 20.391 1.00 49.66 100 MET A N 1
ATOM 804 C CA . MET A 1 100 ? -16.289 -8.333 21.726 1.00 49.66 100 MET A CA 1
ATOM 805 C C . MET A 1 100 ? -17.719 -8.295 22.309 1.00 49.66 100 MET A C 1
ATOM 807 O O . MET A 1 100 ? -17.944 -7.936 23.459 1.00 49.66 100 MET A O 1
ATOM 811 N N . SER A 1 101 ? -18.720 -8.620 21.493 1.00 45.91 101 SER A N 1
ATOM 812 C CA . SER A 1 101 ? -20.096 -8.838 21.900 1.00 45.91 101 SER A CA 1
ATOM 813 C C . SER A 1 101 ? -20.240 -10.318 22.222 1.00 45.91 101 SER A C 1
ATOM 815 O O . SER A 1 101 ? -20.690 -11.111 21.397 1.00 45.91 101 SER A O 1
ATOM 817 N N . GLY A 1 102 ? -19.862 -10.694 23.444 1.00 51.41 102 GLY A N 1
ATOM 818 C CA . GLY A 1 102 ? -20.536 -11.813 24.087 1.00 51.41 102 GLY A CA 1
ATOM 819 C C . GLY A 1 102 ? -22.020 -11.462 24.120 1.00 51.41 102 GLY A C 1
ATOM 820 O O . GLY A 1 102 ? -22.435 -10.564 24.848 1.00 51.41 102 GLY A O 1
ATOM 821 N N . SER A 1 103 ? -22.814 -12.074 23.254 1.00 42.78 103 SER A N 1
ATOM 822 C CA . SER A 1 103 ? -24.260 -11.914 23.261 1.00 42.78 103 SER A CA 1
ATOM 823 C C . SER A 1 103 ? -24.888 -13.290 23.219 1.00 42.78 103 SER A C 1
ATOM 825 O O . SER A 1 103 ? -24.697 -14.077 22.296 1.00 42.78 103 SER A O 1
ATOM 827 N N . VAL A 1 104 ? -25.540 -13.543 24.345 1.00 44.78 104 VAL A N 1
ATOM 828 C CA . VAL A 1 104 ? -26.451 -14.623 24.683 1.00 44.78 104 VAL A CA 1
ATOM 829 C C . VAL A 1 104 ? -27.362 -14.962 23.503 1.00 44.78 104 VAL A C 1
ATOM 831 O O . VAL A 1 104 ? -27.794 -14.076 22.770 1.00 44.78 104 VAL A O 1
ATOM 834 N N . GLU A 1 105 ? -27.631 -16.259 23.360 1.00 45.81 105 GLU A N 1
ATOM 835 C CA . GLU A 1 105 ? -28.610 -16.867 22.457 1.00 45.81 105 GLU A CA 1
ATOM 836 C C . GLU A 1 105 ? -29.866 -15.995 22.273 1.00 45.81 105 GLU A C 1
ATOM 838 O O . GLU A 1 105 ? -30.570 -15.699 23.238 1.00 45.81 105 GLU A O 1
ATOM 843 N N . GLY A 1 106 ? -30.164 -15.601 21.030 1.00 47.81 106 GLY A N 1
ATOM 844 C CA . GLY A 1 106 ? -31.379 -14.847 20.720 1.00 47.81 106 GLY A CA 1
ATOM 845 C C . GLY A 1 106 ? -31.477 -14.351 19.276 1.00 47.81 106 GLY A C 1
ATOM 846 O O . GLY A 1 106 ? -31.092 -13.228 18.988 1.00 47.81 106 GLY A O 1
ATOM 847 N N . GLU A 1 107 ? -32.072 -15.196 18.429 1.00 37.19 107 GLU A N 1
ATOM 848 C CA . GLU A 1 107 ? -32.701 -14.935 17.116 1.00 37.19 107 GLU A CA 1
ATOM 849 C C . GLU A 1 107 ? -31.847 -14.616 15.858 1.00 37.19 107 GLU A C 1
ATOM 851 O O . GLU A 1 107 ? -30.896 -13.838 15.895 1.00 37.19 107 GLU A O 1
ATOM 856 N N . PRO A 1 108 ? -32.218 -15.185 14.683 1.00 48.62 108 PRO A N 1
ATOM 857 C CA . PRO A 1 108 ? -31.601 -14.867 13.401 1.00 48.62 108 PRO A CA 1
ATOM 858 C C . PRO A 1 108 ? -32.285 -13.648 12.760 1.00 48.62 108 PRO A C 1
ATOM 860 O O . PRO A 1 108 ? -33.369 -13.762 12.188 1.00 48.62 108 PRO A O 1
ATOM 863 N N . GLN A 1 109 ? -31.644 -12.479 12.819 1.00 41.22 109 GLN A N 1
ATOM 864 C CA . GLN A 1 109 ? -32.055 -11.306 12.037 1.00 41.22 109 GLN A CA 1
ATOM 865 C C . GLN A 1 109 ? -31.339 -11.235 10.671 1.00 41.22 109 GLN A C 1
ATOM 867 O O . GLN A 1 109 ? -30.198 -11.688 10.537 1.00 41.22 109 GLN A O 1
ATOM 872 N N . PRO A 1 110 ? -32.005 -10.693 9.633 1.00 43.59 110 PRO A N 1
ATOM 873 C CA . PRO A 1 110 ? -31.551 -10.768 8.251 1.00 43.59 110 PRO A CA 1
ATOM 874 C C . PRO A 1 110 ? -30.398 -9.794 7.972 1.00 43.59 110 PRO A C 1
ATOM 876 O O . PRO A 1 110 ? -30.536 -8.595 8.167 1.00 43.59 110 PRO A O 1
ATOM 879 N N . ALA A 1 111 ? -29.280 -10.349 7.495 1.00 46.97 111 ALA A N 1
ATOM 880 C CA . ALA A 1 111 ? -28.232 -9.766 6.647 1.00 46.97 111 ALA A CA 1
ATOM 881 C C . ALA A 1 111 ? -28.088 -8.225 6.570 1.00 46.97 111 ALA A C 1
ATOM 883 O O . ALA A 1 111 ? -27.984 -7.672 5.480 1.00 46.97 111 ALA A O 1
ATOM 884 N N . GLU A 1 112 ? -27.940 -7.536 7.697 1.00 45.84 112 GLU A N 1
ATOM 885 C CA . GLU A 1 112 ? -27.106 -6.338 7.732 1.00 45.84 112 GLU A CA 1
ATOM 886 C C . GLU A 1 112 ? -25.746 -6.765 8.268 1.00 45.84 112 GLU A C 1
ATOM 888 O O . GLU A 1 112 ? -25.610 -7.193 9.414 1.00 45.84 112 GLU A O 1
ATOM 893 N N . GLN A 1 113 ? -24.725 -6.714 7.411 1.00 49.91 113 GLN A N 1
ATOM 894 C CA . GLN A 1 113 ? -23.334 -6.840 7.830 1.00 49.91 113 GLN A CA 1
ATOM 895 C C . GLN A 1 113 ? -23.023 -5.653 8.750 1.00 49.91 113 GLN A C 1
ATOM 897 O O . GLN A 1 113 ? -22.515 -4.627 8.298 1.00 49.91 113 GLN A O 1
ATOM 902 N N . GLY A 1 114 ? -23.387 -5.767 10.032 1.00 49.72 114 GLY A N 1
ATOM 903 C CA . GLY A 1 114 ? -23.101 -4.770 11.053 1.00 49.72 114 GLY A CA 1
ATOM 904 C C . GL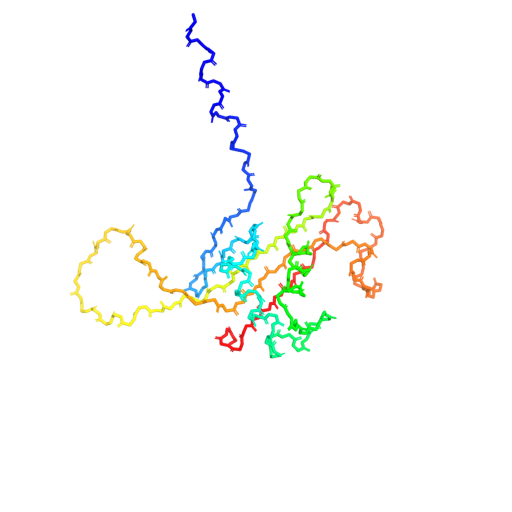Y A 1 114 ? -21.638 -4.381 10.933 1.00 49.72 114 GLY A C 1
ATOM 905 O O . GLY A 1 114 ? -20.794 -5.274 10.868 1.00 49.72 114 GLY A O 1
ATOM 906 N N . LYS A 1 115 ? -21.373 -3.071 10.791 1.00 62.03 115 LYS A N 1
ATOM 907 C CA . LYS A 1 115 ? -20.052 -2.459 10.569 1.00 62.03 115 LYS A CA 1
ATOM 908 C C . LYS A 1 115 ? -18.978 -3.214 11.351 1.00 62.03 115 LYS A C 1
ATOM 910 O O . LYS A 1 115 ? -18.724 -2.913 12.515 1.00 62.03 115 LYS A O 1
ATOM 915 N N . LYS A 1 116 ? -18.352 -4.202 10.710 1.00 68.62 116 LYS A N 1
ATOM 916 C CA . LYS A 1 116 ? -17.211 -4.896 11.289 1.00 68.62 116 LYS A CA 1
ATOM 917 C C . LYS A 1 116 ? -16.149 -3.823 11.449 1.00 68.62 116 LYS A C 1
ATOM 919 O O . LYS A 1 116 ? -15.784 -3.187 10.461 1.00 68.62 116 LYS A O 1
ATOM 924 N N . SER A 1 117 ? -15.747 -3.551 12.686 1.00 88.12 117 SER A N 1
ATOM 925 C CA . SER A 1 117 ? -14.689 -2.579 12.931 1.00 88.12 117 SER A CA 1
ATOM 926 C C . SER A 1 117 ? -13.419 -3.099 12.267 1.00 88.12 117 SER A C 1
ATOM 928 O O . SER A 1 117 ? -13.146 -4.300 12.308 1.00 88.12 117 SER A O 1
ATOM 930 N N . THR A 1 118 ? -12.683 -2.227 11.591 1.00 91.94 118 THR A N 1
ATOM 931 C CA . THR A 1 118 ? -11.466 -2.621 10.887 1.00 91.94 118 THR A CA 1
ATOM 932 C C . THR A 1 118 ? -10.337 -1.666 11.210 1.00 91.94 118 THR A C 1
ATOM 934 O O . THR A 1 118 ? -10.554 -0.459 11.265 1.00 91.94 118 THR A O 1
ATOM 937 N N . GLU A 1 119 ? -9.136 -2.202 11.353 1.00 93.88 119 GLU A N 1
ATOM 938 C CA . GLU A 1 119 ? -7.911 -1.449 11.619 1.00 93.88 119 GLU A CA 1
ATOM 939 C C . GLU A 1 119 ? -6.980 -1.565 10.414 1.00 93.88 119 GLU A C 1
ATOM 941 O O . GLU A 1 119 ? -6.789 -2.669 9.904 1.00 93.88 119 GLU A O 1
ATOM 946 N N . PHE A 1 120 ? -6.427 -0.452 9.929 1.00 95.38 120 PHE A N 1
ATOM 947 C CA . PHE A 1 120 ? -5.451 -0.484 8.840 1.00 95.38 120 PHE A CA 1
ATOM 948 C C . PHE A 1 120 ? -4.176 -1.201 9.298 1.00 95.38 120 PHE A C 1
ATOM 950 O O . PHE A 1 120 ? -3.638 -0.912 10.362 1.00 95.38 120 PHE A O 1
ATOM 957 N N . VAL A 1 121 ? -3.694 -2.147 8.495 1.00 96.81 121 VAL A N 1
ATOM 958 C CA . VAL A 1 121 ? -2.517 -2.958 8.839 1.00 96.81 121 VAL A CA 1
ATOM 959 C C . VAL A 1 121 ? -1.486 -3.039 7.726 1.00 96.81 121 VAL A C 1
ATOM 961 O O . VAL A 1 121 ? -0.376 -3.498 7.987 1.00 96.81 121 VAL A O 1
ATOM 964 N N . GLY A 1 122 ? -1.802 -2.620 6.501 1.00 96.19 122 GLY A N 1
ATOM 965 C CA . GLY A 1 122 ? -0.843 -2.732 5.412 1.00 96.19 122 GLY A CA 1
ATOM 966 C C . GLY A 1 122 ? -1.358 -2.337 4.040 1.00 96.19 122 GLY A C 1
ATOM 967 O O . GLY A 1 122 ? -2.482 -1.878 3.869 1.00 96.19 122 GLY A O 1
ATOM 968 N N . LEU A 1 123 ? -0.512 -2.550 3.045 1.00 95.25 123 LEU A N 1
ATOM 969 C CA . LEU A 1 123 ? -0.750 -2.235 1.645 1.00 95.25 123 LEU A CA 1
ATOM 970 C C . LEU A 1 123 ? -0.283 -3.414 0.792 1.00 95.25 123 LEU A C 1
ATOM 972 O O . LEU A 1 123 ? 0.803 -3.944 1.018 1.00 95.25 123 LEU A O 1
ATOM 976 N N . VAL A 1 124 ? -1.083 -3.797 -0.199 1.00 94.44 124 VAL A N 1
ATOM 977 C CA . VAL A 1 124 ? -0.696 -4.743 -1.252 1.00 94.44 124 VAL A CA 1
ATOM 978 C C . VAL A 1 124 ? -0.749 -4.014 -2.585 1.00 94.44 124 VAL A C 1
ATOM 980 O O . VAL A 1 124 ? -1.754 -3.375 -2.892 1.00 94.44 124 VAL A O 1
ATOM 983 N N . THR A 1 125 ? 0.310 -4.113 -3.379 1.00 92.12 125 THR A N 1
ATOM 984 C CA . THR A 1 125 ? 0.396 -3.493 -4.703 1.00 92.12 125 THR A CA 1
ATOM 985 C C . THR A 1 125 ? 0.740 -4.527 -5.760 1.00 92.12 125 THR A C 1
ATOM 987 O O . THR A 1 125 ? 1.566 -5.408 -5.529 1.00 92.12 125 THR A O 1
ATOM 990 N N . LEU A 1 126 ? 0.120 -4.393 -6.927 1.00 91.06 126 LEU A N 1
ATOM 991 C CA . LEU A 1 126 ? 0.390 -5.184 -8.115 1.00 91.06 126 LEU A CA 1
ATOM 992 C C . LEU A 1 126 ? 0.731 -4.222 -9.254 1.00 91.06 126 LEU A C 1
ATOM 994 O O . LEU A 1 126 ? -0.127 -3.444 -9.667 1.00 91.06 126 LEU A O 1
ATOM 998 N N . THR A 1 127 ? 1.968 -4.239 -9.737 1.00 87.00 127 THR A N 1
ATOM 999 C CA . THR A 1 127 ? 2.459 -3.317 -10.774 1.00 87.00 127 THR A CA 1
ATOM 1000 C C . THR A 1 127 ? 3.066 -4.092 -11.933 1.00 87.00 127 THR A C 1
ATOM 1002 O O . THR A 1 127 ? 3.669 -5.138 -11.736 1.00 87.00 127 THR A O 1
ATOM 1005 N N . SER A 1 128 ? 2.908 -3.611 -13.164 1.00 84.81 128 SER A N 1
ATOM 1006 C CA . SER A 1 128 ? 3.571 -4.222 -14.323 1.00 84.81 128 SER A CA 1
ATOM 1007 C C . SER A 1 128 ? 5.080 -4.075 -14.208 1.00 84.81 128 SER A C 1
ATOM 1009 O O . SER A 1 128 ? 5.570 -2.989 -13.901 1.00 84.81 128 SER A O 1
ATOM 1011 N N . LEU A 1 129 ? 5.798 -5.156 -14.493 1.00 80.00 129 LEU A N 1
ATOM 1012 C CA . LEU A 1 129 ? 7.246 -5.139 -14.617 1.00 80.00 129 LEU A CA 1
ATOM 1013 C C . LEU A 1 129 ? 7.620 -4.883 -16.075 1.00 80.00 129 LEU A C 1
ATOM 1015 O O . LEU A 1 129 ? 7.364 -5.711 -16.949 1.00 80.00 129 LEU A O 1
ATOM 1019 N N . ASP A 1 130 ? 8.242 -3.735 -16.324 1.00 70.38 130 ASP A N 1
ATOM 1020 C CA . ASP A 1 130 ? 8.904 -3.422 -17.588 1.00 70.38 130 ASP A CA 1
ATOM 1021 C C . ASP A 1 130 ? 10.432 -3.554 -17.467 1.00 70.38 130 ASP A C 1
ATOM 1023 O O . ASP A 1 130 ? 10.983 -3.732 -16.377 1.00 70.38 130 ASP A O 1
ATOM 1027 N N . ALA A 1 131 ? 11.137 -3.447 -18.594 1.00 63.47 131 ALA A N 1
ATOM 1028 C CA . ALA A 1 131 ? 12.593 -3.578 -18.648 1.00 63.47 131 ALA A CA 1
ATOM 1029 C C . ALA A 1 131 ? 13.370 -2.534 -17.809 1.00 63.47 131 ALA A C 1
ATOM 1031 O O . ALA A 1 131 ? 14.576 -2.689 -17.629 1.00 63.47 131 ALA A O 1
ATOM 1032 N N . GLY A 1 132 ? 12.719 -1.474 -17.315 1.00 64.19 132 GLY A N 1
ATOM 1033 C CA . GLY A 1 132 ? 13.314 -0.442 -16.461 1.00 64.19 132 GLY A CA 1
ATOM 1034 C C . GLY A 1 132 ? 12.907 -0.519 -14.984 1.00 64.19 132 GLY A C 1
ATOM 1035 O O . GLY A 1 132 ? 13.451 0.233 -14.177 1.00 64.19 132 GLY A O 1
ATOM 1036 N N . SER A 1 133 ? 11.967 -1.397 -14.628 1.00 68.00 133 SER A N 1
ATOM 1037 C CA . SER A 1 133 ? 11.329 -1.432 -13.305 1.00 68.00 133 SER A CA 1
ATOM 1038 C C . SER A 1 133 ? 12.169 -2.119 -12.221 1.00 68.00 133 SER A C 1
ATOM 1040 O O . SER A 1 133 ? 12.383 -1.542 -11.154 1.00 68.00 133 SER A O 1
ATOM 1042 N N . LEU A 1 134 ? 12.704 -3.310 -12.504 1.00 74.88 134 LEU A N 1
ATOM 1043 C CA . LEU A 1 134 ? 13.590 -4.066 -11.619 1.00 74.88 134 LEU A CA 1
ATOM 1044 C C . LEU A 1 134 ? 14.734 -4.701 -12.413 1.00 74.88 134 LEU A C 1
ATOM 1046 O O . LEU A 1 134 ? 14.520 -5.333 -13.446 1.00 74.88 134 LEU A O 1
ATOM 1050 N N . ALA A 1 135 ? 15.953 -4.597 -11.882 1.00 77.94 135 ALA A N 1
ATOM 1051 C CA . ALA A 1 135 ? 17.101 -5.336 -12.395 1.00 77.94 135 ALA A CA 1
ATOM 1052 C C . ALA A 1 135 ? 17.015 -6.802 -11.937 1.00 77.94 135 ALA A C 1
ATOM 1054 O O . ALA A 1 135 ? 17.596 -7.183 -10.920 1.00 77.94 135 ALA A O 1
ATOM 1055 N N . LEU A 1 136 ? 16.236 -7.607 -12.662 1.00 79.06 136 LEU A N 1
ATOM 1056 C CA . LEU A 1 136 ? 16.099 -9.035 -12.396 1.00 79.06 136 LEU A CA 1
ATOM 1057 C C . LEU A 1 136 ? 17.270 -9.822 -13.019 1.00 79.06 136 LEU A C 1
ATOM 1059 O O . LEU A 1 136 ? 17.669 -9.528 -14.148 1.00 79.06 136 LEU A O 1
ATOM 1063 N N . PRO A 1 137 ? 17.819 -10.826 -12.311 1.00 82.94 137 PRO A N 1
ATOM 1064 C CA . PRO A 1 137 ? 18.710 -11.832 -12.890 1.00 82.94 137 PRO A CA 1
ATOM 1065 C C . PRO A 1 137 ? 18.107 -12.509 -14.130 1.00 82.94 137 PRO A C 1
ATOM 1067 O O . PRO A 1 137 ? 16.890 -12.675 -14.201 1.00 82.94 137 PRO A O 1
ATOM 1070 N N . GLU A 1 138 ? 18.941 -12.941 -15.087 1.00 82.19 138 GLU A N 1
ATOM 1071 C CA . GLU A 1 138 ? 18.472 -13.541 -16.353 1.00 82.19 138 GLU A CA 1
ATOM 1072 C C . GLU A 1 138 ? 17.525 -14.735 -16.147 1.00 82.19 138 GLU A C 1
ATOM 1074 O O . GLU A 1 138 ? 16.552 -14.882 -16.886 1.00 82.19 138 GLU A O 1
ATOM 1079 N N . ASP A 1 139 ? 17.749 -15.550 -15.115 1.00 83.12 139 ASP A N 1
ATOM 1080 C CA . ASP A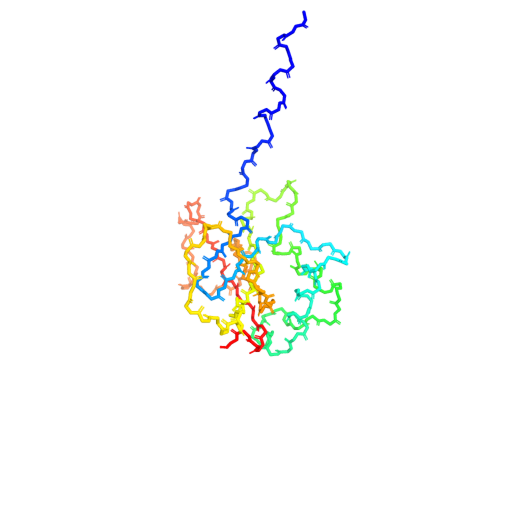 1 139 ? 16.915 -16.705 -14.764 1.00 83.12 139 ASP A CA 1
ATOM 1081 C C . ASP A 1 139 ? 15.519 -16.334 -14.233 1.00 83.12 139 ASP A C 1
ATOM 1083 O O . ASP A 1 139 ? 14.622 -17.177 -14.226 1.00 83.12 139 ASP A O 1
ATOM 1087 N N . LEU A 1 140 ? 15.314 -15.073 -13.842 1.00 80.00 140 LEU A N 1
ATOM 1088 C CA . LEU A 1 140 ? 14.026 -14.505 -13.431 1.00 80.00 140 LEU A CA 1
ATOM 1089 C C . LEU A 1 140 ? 13.419 -13.578 -14.498 1.00 80.00 140 LEU A C 1
ATOM 1091 O O . LEU A 1 140 ? 12.361 -12.989 -14.272 1.00 80.00 140 LEU A O 1
ATOM 1095 N N . THR A 1 141 ? 14.063 -13.445 -15.662 1.00 77.75 141 THR A N 1
ATOM 1096 C CA . THR A 1 141 ? 13.532 -12.681 -16.797 1.00 77.75 141 THR A CA 1
ATOM 1097 C C . THR A 1 141 ? 12.830 -13.593 -17.796 1.00 77.75 141 THR A C 1
ATOM 1099 O O . THR A 1 141 ? 13.262 -14.712 -18.071 1.00 77.75 141 THR A O 1
ATOM 1102 N N . LEU A 1 142 ? 11.728 -13.111 -18.375 1.00 74.25 142 LEU A N 1
ATOM 1103 C CA . LEU A 1 142 ? 11.083 -13.829 -19.470 1.00 74.25 142 LEU A CA 1
ATOM 1104 C C . LEU A 1 142 ? 11.938 -13.727 -20.742 1.00 74.25 142 LEU A C 1
ATOM 1106 O O . LEU A 1 142 ? 12.416 -12.637 -21.069 1.00 74.25 142 LEU A O 1
ATOM 1110 N N . PRO A 1 143 ? 12.061 -14.811 -21.531 1.00 75.31 143 PRO A N 1
ATOM 1111 C CA . PRO A 1 143 ? 12.641 -14.726 -22.864 1.00 75.31 143 PRO A CA 1
ATOM 1112 C C . PRO A 1 143 ? 11.905 -13.679 -23.710 1.00 75.31 143 PRO A C 1
ATOM 1114 O O . PRO A 1 143 ? 10.673 -13.630 -23.707 1.00 75.31 143 PRO A O 1
ATOM 1117 N N . THR A 1 144 ? 12.636 -12.892 -24.505 1.00 73.56 144 THR A N 1
ATOM 1118 C CA . THR A 1 144 ? 12.075 -11.805 -25.337 1.00 73.56 144 THR A CA 1
ATOM 1119 C C . THR A 1 144 ? 10.913 -12.261 -26.226 1.00 73.56 144 THR A C 1
ATOM 1121 O O . THR A 1 144 ? 9.969 -11.508 -26.450 1.00 73.56 144 THR A O 1
ATOM 1124 N N . ALA A 1 145 ? 10.944 -13.514 -26.691 1.00 74.38 145 ALA A N 1
ATOM 1125 C CA . ALA A 1 145 ? 9.880 -14.101 -27.504 1.00 74.38 145 ALA A CA 1
ATOM 1126 C C . ALA A 1 145 ? 8.526 -14.203 -26.771 1.00 74.38 145 ALA A C 1
ATOM 1128 O O . ALA A 1 145 ? 7.487 -14.094 -27.413 1.00 74.38 145 ALA A O 1
ATOM 1129 N N . ALA A 1 146 ? 8.527 -14.382 -25.446 1.00 75.69 146 ALA A N 1
ATOM 1130 C CA . ALA A 1 146 ? 7.318 -14.473 -24.624 1.00 75.69 146 ALA A CA 1
ATOM 1131 C C . ALA A 1 146 ? 6.861 -13.109 -24.074 1.00 75.69 146 ALA A C 1
ATOM 1133 O O . ALA A 1 146 ? 5.703 -12.962 -23.685 1.00 75.69 146 ALA A O 1
ATOM 1134 N N . ALA A 1 147 ? 7.744 -12.105 -24.059 1.00 73.44 147 ALA A N 1
ATOM 1135 C CA . ALA A 1 147 ? 7.484 -10.796 -23.455 1.00 73.44 147 ALA A CA 1
ATOM 1136 C C . ALA A 1 147 ? 6.378 -9.987 -24.162 1.00 73.44 147 ALA A C 1
ATOM 1138 O O . ALA A 1 147 ? 5.751 -9.138 -23.543 1.00 73.44 147 ALA A O 1
ATOM 1139 N N . THR A 1 148 ? 6.105 -10.252 -25.445 1.00 73.75 148 THR A N 1
ATOM 1140 C CA . THR A 1 148 ? 5.074 -9.521 -26.215 1.00 73.75 148 THR A CA 1
ATOM 1141 C C . THR A 1 148 ? 3.647 -10.016 -25.968 1.00 73.75 148 THR A C 1
ATOM 1143 O O . THR A 1 148 ? 2.694 -9.307 -26.278 1.00 73.75 148 THR A O 1
ATOM 1146 N N . THR A 1 149 ? 3.485 -11.217 -25.407 1.00 81.94 149 THR A N 1
ATOM 1147 C CA . THR A 1 149 ? 2.175 -11.841 -25.145 1.00 81.94 149 THR A CA 1
ATOM 1148 C C . THR A 1 149 ? 1.936 -12.136 -23.666 1.00 81.94 149 THR A C 1
ATOM 1150 O O . THR A 1 149 ? 0.910 -12.717 -23.321 1.00 81.94 149 THR A O 1
ATOM 1153 N N . THR A 1 150 ? 2.885 -11.785 -22.796 1.00 81.31 150 THR A N 1
ATOM 1154 C CA . THR A 1 150 ? 2.850 -12.120 -21.369 1.00 81.31 150 THR A CA 1
ATOM 1155 C C . THR A 1 150 ? 2.917 -10.849 -20.540 1.00 81.31 150 THR A C 1
ATOM 1157 O O . THR A 1 150 ? 3.870 -10.084 -20.655 1.00 81.31 150 THR A O 1
ATOM 1160 N N . LEU A 1 151 ? 1.918 -10.643 -19.681 1.00 82.38 151 LEU A N 1
ATOM 1161 C CA . LEU A 1 151 ? 1.943 -9.589 -18.673 1.00 82.38 151 LEU A CA 1
ATOM 1162 C C . LEU A 1 151 ? 2.722 -10.085 -17.450 1.00 82.38 151 LEU A C 1
ATOM 1164 O O . LEU A 1 151 ? 2.258 -10.976 -16.737 1.00 82.38 151 LEU A O 1
ATOM 1168 N N . THR A 1 152 ? 3.887 -9.494 -17.200 1.00 83.12 152 THR A N 1
ATOM 1169 C CA . THR A 1 152 ? 4.660 -9.722 -15.973 1.00 83.12 152 THR A CA 1
ATOM 1170 C C . THR A 1 152 ? 4.292 -8.665 -14.945 1.00 83.12 152 THR A C 1
ATOM 1172 O O . THR A 1 152 ? 4.251 -7.476 -15.261 1.00 83.12 152 THR A O 1
ATOM 1175 N N . VAL A 1 153 ? 4.048 -9.088 -13.707 1.00 86.19 153 VAL A N 1
ATOM 1176 C CA . VAL A 1 153 ? 3.675 -8.197 -12.606 1.00 86.19 153 VAL A CA 1
ATOM 1177 C C . VAL A 1 153 ? 4.535 -8.449 -11.373 1.00 86.19 153 VAL A C 1
ATOM 1179 O O . VAL A 1 153 ? 4.900 -9.585 -11.078 1.00 86.19 153 VAL A O 1
ATOM 1182 N N . GLU A 1 154 ? 4.828 -7.386 -10.639 1.00 86.94 154 GLU A N 1
ATOM 1183 C CA . GLU A 1 154 ? 5.390 -7.406 -9.297 1.00 86.94 154 GLU A CA 1
ATOM 1184 C C . GLU A 1 154 ? 4.250 -7.344 -8.285 1.00 8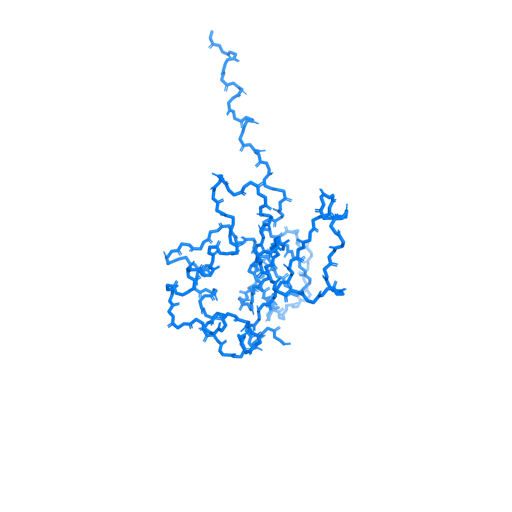6.94 154 GLU A C 1
ATOM 1186 O O . GLU A 1 154 ? 3.446 -6.411 -8.302 1.00 86.94 154 GLU A O 1
ATOM 1191 N N . LEU A 1 155 ? 4.199 -8.331 -7.390 1.00 90.62 155 LEU A N 1
ATOM 1192 C CA . LEU A 1 155 ? 3.354 -8.300 -6.203 1.00 90.62 155 LEU A CA 1
ATOM 1193 C C . LEU A 1 155 ? 4.212 -7.893 -5.004 1.00 90.62 155 LEU A C 1
ATOM 1195 O O . LEU A 1 155 ? 5.073 -8.660 -4.573 1.00 90.62 155 LEU A O 1
ATOM 1199 N N . ALA A 1 156 ? 3.933 -6.726 -4.434 1.00 89.94 156 ALA A N 1
ATOM 1200 C CA . ALA A 1 156 ? 4.569 -6.256 -3.211 1.00 89.94 156 ALA A CA 1
ATOM 1201 C C . ALA A 1 156 ? 3.536 -6.105 -2.091 1.00 89.94 156 ALA A C 1
ATOM 1203 O O . ALA A 1 156 ? 2.374 -5.769 -2.325 1.00 89.94 156 ALA A O 1
ATOM 1204 N N . TYR A 1 157 ? 3.959 -6.357 -0.854 1.00 92.12 157 TYR A N 1
ATOM 1205 C CA . TYR A 1 157 ? 3.109 -6.221 0.323 1.00 92.12 157 TYR A CA 1
ATOM 1206 C C . TYR A 1 157 ? 3.895 -5.612 1.476 1.00 92.12 157 TYR A C 1
ATOM 1208 O O . TYR A 1 157 ? 4.979 -6.081 1.788 1.00 92.12 157 TYR A O 1
ATOM 1216 N N . LEU A 1 158 ? 3.352 -4.587 2.127 1.00 92.69 158 LEU A N 1
ATOM 1217 C CA . LEU A 1 158 ? 3.925 -3.944 3.308 1.00 92.69 158 LEU A CA 1
ATOM 1218 C C . LEU A 1 158 ? 2.918 -4.049 4.449 1.00 92.69 158 LEU A C 1
ATOM 1220 O O . LEU A 1 158 ? 1.761 -3.680 4.273 1.00 92.69 158 LEU A O 1
ATOM 1224 N N . PHE A 1 159 ? 3.357 -4.494 5.625 1.00 95.00 159 PHE A N 1
ATOM 1225 C CA . PHE A 1 159 ? 2.501 -4.589 6.808 1.00 95.00 159 PHE A CA 1
ATOM 1226 C C . PHE A 1 159 ? 3.141 -3.909 8.012 1.00 95.00 159 PHE A C 1
ATOM 1228 O O . PHE A 1 159 ? 4.335 -4.077 8.276 1.00 95.00 159 PHE A O 1
ATOM 1235 N N . LEU A 1 160 ? 2.323 -3.174 8.763 1.00 95.31 160 LEU A N 1
ATOM 1236 C CA . LEU A 1 160 ? 2.676 -2.700 10.093 1.00 95.31 160 LEU A CA 1
ATOM 1237 C C . LEU A 1 160 ? 2.951 -3.907 11.007 1.00 95.31 160 LEU A C 1
ATOM 1239 O O . LEU A 1 160 ? 2.353 -4.968 10.819 1.00 95.31 160 LEU A O 1
ATOM 1243 N N . PRO A 1 161 ? 3.790 -3.764 12.050 1.00 92.56 161 PRO A N 1
ATOM 1244 C CA . PRO A 1 161 ? 4.070 -4.848 12.996 1.00 92.56 161 PRO A CA 1
ATOM 1245 C C . PRO A 1 161 ? 2.829 -5.495 13.624 1.00 92.56 161 PRO A C 1
ATOM 1247 O O . PRO A 1 161 ? 2.869 -6.668 13.961 1.00 92.56 161 PRO A O 1
ATOM 1250 N N . ILE A 1 162 ? 1.733 -4.746 13.764 1.00 87.69 162 ILE A N 1
ATOM 1251 C CA . ILE A 1 162 ? 0.445 -5.232 14.288 1.00 87.69 162 ILE A CA 1
ATOM 1252 C C . ILE A 1 162 ? -0.309 -6.172 13.324 1.00 87.69 162 ILE A C 1
ATOM 1254 O O . ILE A 1 162 ? -1.270 -6.835 13.725 1.00 87.69 162 ILE A O 1
ATOM 1258 N N . GLY A 1 163 ? 0.088 -6.183 12.049 1.00 79.81 163 GLY A N 1
ATOM 1259 C CA . GLY A 1 163 ? -0.508 -6.982 10.981 1.00 79.81 163 GLY A CA 1
ATOM 1260 C C . GLY A 1 163 ? 0.145 -8.349 10.764 1.00 79.81 163 GLY A C 1
ATOM 1261 O O . GLY A 1 163 ? -0.477 -9.187 10.112 1.00 79.81 163 GLY A O 1
ATOM 1262 N N . TRP A 1 164 ? 1.352 -8.565 11.301 1.00 72.50 164 TRP A N 1
ATOM 1263 C CA . TRP A 1 164 ? 2.041 -9.863 11.334 1.00 72.50 164 TRP A CA 1
ATOM 1264 C C . TRP A 1 164 ? 1.491 -10.744 12.462 1.00 72.50 164 TRP A C 1
ATOM 1266 O O . TRP A 1 164 ? 1.301 -11.957 12.215 1.00 72.50 164 TRP A O 1
#

Organism: NCBI:txid331657

pLDDT: mean 76.99, std 18.66, range [36.81, 96.81]

Radius of gyration: 20.67 Å; chains: 1; bounding box: 58×33×53 Å

Secondary structure (DSSP, 8-state):
--SSSSSSSSS-----SS-SEEE-SSEEEEE-----TT-HHHHHHHHHHH-HHHHTT-TT----SHHHHHHHHHHHSPPSS--TT--EEEEEEEEEPPP-----S------------EEEEEEEEEEE--TTT----GGGSPPHHHHTT---EEEEEEE-GGG-

Sequence (164 aa):
DSANHLKSDEAQQRSDPMDPIIFTPRLKLTLVTKAERGSPELEWIHELRSNEKATWWSIYGQAKSIEDTEKAMKGYLLTNEGEENTYRVAYAVHKVLESMSGSVEGEPQPAEQGKKSTEFVGLVTLTSLDAGSLALPEDLTLPTAAATTTLTVELAYLFLPIGW